Protein AF-A0A3M5BV16-F1 (afdb_monomer_lite)

Radius of gyration: 16.63 Å; chains: 1; bounding box: 24×8×50 Å

pLDDT: mean 74.66, std 15.9, range [52.09, 94.56]

Sequence (34 aa):
MAIVAQFSRSGQILMVVLMPNGGAQQDSRQKNAR

Structure (mmCIF, N/CA/C/O backbone):
data_AF-A0A3M5BV16-F1
#
_entry.id   AF-A0A3M5BV16-F1
#
loop_
_atom_site.group_PDB
_atom_site.id
_atom_site.type_symbol
_atom_site.label_atom_id
_atom_site.label_alt_id
_atom_site.label_comp_id
_atom_site.label_asym_id
_atom_site.label_entity_id
_atom_site.label_seq_id
_atom_site.pdbx_PDB_ins_code
_atom_site.Cartn_x
_atom_site.Cartn_y
_atom_site.Cartn_z
_atom_site.occupancy
_atom_site.B_iso_or_equiv
_atom_site.auth_seq_id
_atom_site.auth_comp_id
_atom_site.auth_asym_id
_atom_site.auth_atom_id
_atom_site.pdbx_PDB_model_num
ATOM 1 N N . MET A 1 1 ? 9.243 -2.729 -5.202 1.00 69.69 1 MET A N 1
ATOM 2 C CA . MET A 1 1 ? 7.903 -3.317 -5.055 1.00 69.69 1 MET A CA 1
ATOM 3 C C . MET A 1 1 ? 7.194 -2.551 -3.955 1.00 69.69 1 MET A C 1
ATOM 5 O O . MET A 1 1 ? 7.809 -2.331 -2.917 1.00 69.69 1 MET A O 1
ATOM 9 N N . ALA A 1 2 ? 5.963 -2.118 -4.188 1.00 77.00 2 ALA A N 1
ATOM 10 C CA . ALA A 1 2 ? 5.110 -1.462 -3.211 1.00 77.00 2 ALA A CA 1
ATOM 11 C C . ALA A 1 2 ? 3.886 -2.346 -2.982 1.00 77.00 2 ALA A C 1
ATOM 13 O O . ALA A 1 2 ? 3.354 -2.940 -3.919 1.00 77.00 2 ALA A O 1
ATOM 14 N N . ILE A 1 3 ? 3.459 -2.452 -1.731 1.00 83.50 3 ILE A N 1
ATOM 15 C CA . ILE A 1 3 ? 2.258 -3.196 -1.365 1.00 83.50 3 ILE A CA 1
ATOM 16 C C . ILE A 1 3 ? 1.200 -2.160 -1.020 1.00 83.50 3 ILE A C 1
ATOM 18 O O . ILE A 1 3 ? 1.398 -1.352 -0.114 1.00 83.50 3 ILE A O 1
ATOM 22 N N . VAL A 1 4 ? 0.090 -2.179 -1.751 1.00 84.19 4 VAL A N 1
ATOM 23 C CA . VAL A 1 4 ? -1.072 -1.340 -1.457 1.00 84.19 4 VAL A CA 1
ATOM 24 C C . VAL A 1 4 ? -2.166 -2.247 -0.911 1.00 84.19 4 VAL A C 1
ATOM 26 O O . VAL A 1 4 ? -2.582 -3.196 -1.577 1.00 84.19 4 VAL A O 1
ATOM 29 N N . ALA A 1 5 ? -2.614 -1.967 0.310 1.00 90.25 5 ALA A N 1
ATOM 30 C CA . ALA A 1 5 ? -3.703 -2.685 0.958 1.00 90.25 5 ALA A CA 1
ATOM 31 C C . ALA A 1 5 ? -4.942 -1.789 1.036 1.00 90.25 5 ALA A C 1
ATOM 33 O O . ALA A 1 5 ? -4.861 -0.631 1.451 1.00 90.25 5 ALA A O 1
ATOM 34 N N . GLN A 1 6 ? -6.089 -2.329 0.632 1.00 89.69 6 GLN A N 1
ATOM 35 C CA . GLN A 1 6 ? -7.387 -1.691 0.814 1.00 89.69 6 GLN A CA 1
ATOM 36 C C . GLN A 1 6 ? -8.053 -2.244 2.070 1.00 89.69 6 GLN A C 1
ATOM 38 O O . GLN A 1 6 ? -8.181 -3.461 2.236 1.00 89.69 6 GLN A O 1
ATOM 43 N N . PHE A 1 7 ? -8.500 -1.337 2.935 1.00 92.88 7 PHE A N 1
ATOM 44 C CA . PHE A 1 7 ? -9.146 -1.665 4.200 1.00 92.88 7 PHE A CA 1
ATOM 45 C C . PHE A 1 7 ? -10.616 -1.250 4.181 1.00 92.88 7 PHE A C 1
ATOM 47 O O . PHE A 1 7 ? -10.981 -0.217 3.619 1.00 92.88 7 PHE A O 1
ATOM 54 N N . SER A 1 8 ? -11.463 -2.047 4.823 1.00 91.31 8 SER A N 1
ATOM 55 C CA . SER A 1 8 ? -12.845 -1.683 5.109 1.00 91.31 8 SER A CA 1
ATOM 56 C C . SER A 1 8 ? -12.912 -0.628 6.218 1.00 91.31 8 SER A C 1
ATOM 58 O O . SER A 1 8 ? -11.952 -0.403 6.958 1.00 91.31 8 SER A O 1
ATOM 60 N N . ARG A 1 9 ? -14.095 -0.035 6.420 1.00 90.62 9 ARG A N 1
ATOM 61 C CA . ARG A 1 9 ? -14.334 0.894 7.537 1.00 90.62 9 ARG A CA 1
ATOM 62 C C . ARG A 1 9 ? -14.121 0.250 8.917 1.00 90.62 9 ARG A C 1
ATOM 64 O O . ARG A 1 9 ? -13.854 0.964 9.874 1.00 90.62 9 ARG A O 1
ATOM 71 N N . SER A 1 10 ? -14.221 -1.078 9.022 1.00 94.56 10 SER A N 1
ATOM 72 C CA . SER A 1 10 ? -13.959 -1.828 10.258 1.00 94.56 10 SER A CA 1
ATOM 73 C C . SER A 1 10 ? -12.488 -2.239 10.418 1.00 94.56 10 SER A C 1
ATOM 75 O O . SER A 1 10 ? -12.179 -3.001 11.328 1.00 94.56 10 SER A O 1
ATOM 77 N N . GLY A 1 11 ? -11.597 -1.817 9.512 1.00 89.81 11 GLY A N 1
ATOM 78 C CA . GLY A 1 11 ? -10.176 -2.178 9.530 1.00 89.81 11 GLY A CA 1
ATOM 79 C C . GLY A 1 11 ? -9.855 -3.569 8.973 1.00 89.81 11 GLY A C 1
ATOM 80 O O . GLY A 1 11 ? -8.714 -4.008 9.075 1.00 89.81 11 GLY A O 1
ATOM 81 N N . GLN A 1 12 ? -10.824 -4.269 8.371 1.00 92.44 12 GLN A N 1
ATOM 82 C CA . GLN A 1 12 ? -10.558 -5.560 7.726 1.00 92.44 12 GLN A CA 1
ATOM 83 C C . GLN A 1 12 ? -9.904 -5.352 6.360 1.00 92.44 12 GLN A C 1
ATOM 85 O O . GLN A 1 12 ? -10.314 -4.472 5.604 1.00 92.44 12 GLN A O 1
ATOM 90 N N . ILE A 1 13 ? -8.911 -6.175 6.027 1.00 91.00 13 ILE A N 1
ATOM 91 C CA . ILE A 1 13 ? -8.261 -6.144 4.713 1.00 91.00 13 ILE A CA 1
ATOM 92 C C . ILE A 1 13 ? -9.217 -6.752 3.688 1.00 91.00 13 ILE A C 1
ATOM 94 O O . ILE A 1 13 ? -9.636 -7.898 3.834 1.00 91.00 13 ILE A O 1
ATOM 98 N N . LEU A 1 14 ? -9.548 -5.988 2.650 1.00 89.94 14 LEU A N 1
ATOM 99 C CA . LEU A 1 14 ? -10.399 -6.449 1.552 1.00 89.94 14 LEU A CA 1
ATOM 100 C C . LEU A 1 14 ? -9.568 -6.959 0.375 1.00 89.94 14 LEU A C 1
ATOM 102 O O . LEU A 1 14 ? -9.921 -7.955 -0.249 1.00 89.94 14 LEU A O 1
ATOM 106 N N . MET A 1 15 ? -8.469 -6.269 0.063 1.00 89.62 15 MET A N 1
ATOM 107 C CA . MET A 1 15 ? -7.645 -6.568 -1.105 1.00 89.62 15 MET A CA 1
ATOM 108 C C . MET A 1 15 ? -6.205 -6.110 -0.887 1.00 89.62 15 MET A C 1
ATOM 110 O O . MET A 1 15 ? -5.964 -5.033 -0.339 1.00 89.62 15 MET A O 1
ATOM 114 N N . VAL A 1 16 ? -5.250 -6.912 -1.360 1.00 88.94 16 VAL A N 1
ATOM 115 C CA . VAL A 1 16 ? -3.821 -6.584 -1.363 1.00 88.94 16 VAL A CA 1
ATOM 116 C C . VAL A 1 16 ? -3.306 -6.673 -2.792 1.00 88.94 16 VAL A C 1
ATOM 118 O O . VAL A 1 16 ? -3.463 -7.703 -3.446 1.00 88.94 16 VAL A O 1
ATOM 121 N N . VAL A 1 17 ? -2.690 -5.597 -3.276 1.00 87.19 17 VAL A N 1
ATOM 122 C CA . VAL A 1 17 ? -2.101 -5.529 -4.618 1.00 87.19 17 VAL A CA 1
ATOM 123 C C . VAL A 1 17 ? -0.602 -5.294 -4.492 1.00 87.19 17 VAL A C 1
ATOM 125 O O . VAL A 1 17 ? -0.162 -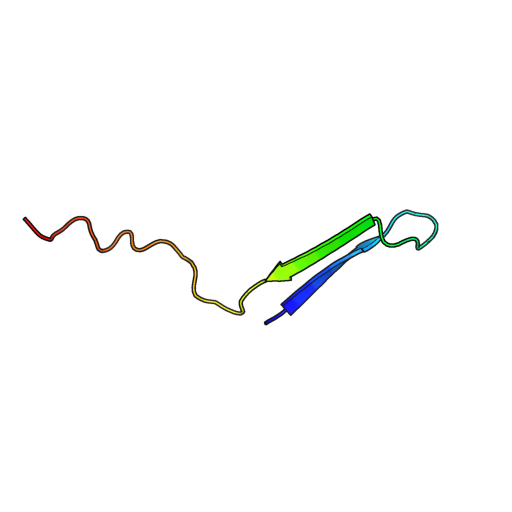4.354 -3.827 1.00 87.19 17 VAL A O 1
ATOM 128 N N . LEU A 1 18 ? 0.184 -6.145 -5.155 1.00 88.00 18 LEU A N 1
ATOM 129 C CA . LEU A 1 18 ? 1.614 -5.9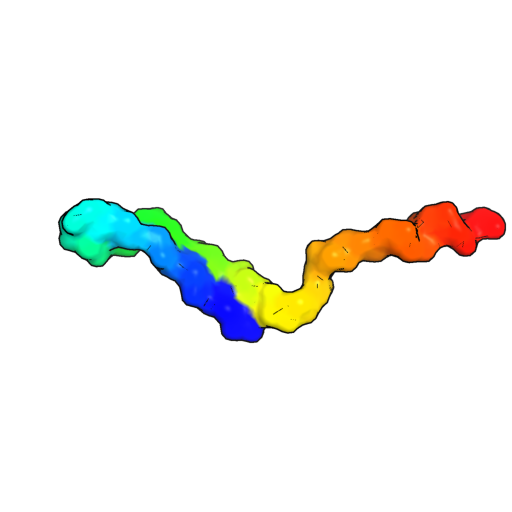26 -5.335 1.00 88.00 18 LEU A CA 1
ATOM 130 C C . LEU A 1 18 ? 1.827 -5.067 -6.580 1.00 88.00 18 LEU A C 1
ATOM 132 O O . LEU A 1 18 ? 1.517 -5.485 -7.694 1.00 88.00 18 LEU A O 1
ATOM 136 N N . MET A 1 19 ? 2.378 -3.874 -6.388 1.00 80.19 19 MET A N 1
ATOM 137 C CA . MET A 1 19 ? 2.777 -2.988 -7.472 1.00 80.19 19 MET A CA 1
ATOM 138 C C . MET A 1 19 ? 4.297 -3.050 -7.674 1.00 80.19 19 MET A C 1
ATOM 140 O O . MET A 1 19 ? 5.062 -2.859 -6.721 1.00 80.19 19 MET A O 1
ATOM 144 N N . PRO A 1 20 ? 4.786 -3.285 -8.901 1.00 77.31 20 PRO A N 1
ATOM 145 C CA . PRO A 1 20 ? 6.191 -3.067 -9.204 1.00 77.31 20 PRO A CA 1
ATOM 146 C C . PRO A 1 20 ? 6.533 -1.576 -9.108 1.00 77.31 20 PRO A C 1
ATOM 148 O O . PRO A 1 20 ? 5.771 -0.723 -9.558 1.00 77.31 20 PRO A O 1
ATOM 151 N N . ASN A 1 21 ? 7.685 -1.249 -8.510 1.00 74.12 21 ASN A N 1
ATOM 152 C CA . ASN A 1 21 ? 8.153 0.139 -8.409 1.00 74.12 21 ASN A CA 1
ATOM 153 C C . ASN A 1 21 ? 8.721 0.553 -9.768 1.00 74.12 21 ASN A C 1
ATOM 155 O O . ASN A 1 21 ? 9.928 0.473 -9.953 1.00 74.12 21 ASN A O 1
ATOM 159 N N . GLY A 1 22 ? 7.848 0.938 -10.702 1.00 67.38 22 GLY A N 1
ATOM 160 C CA . GLY A 1 22 ? 8.222 1.385 -12.046 1.00 67.38 22 GLY A CA 1
ATOM 161 C C . GLY A 1 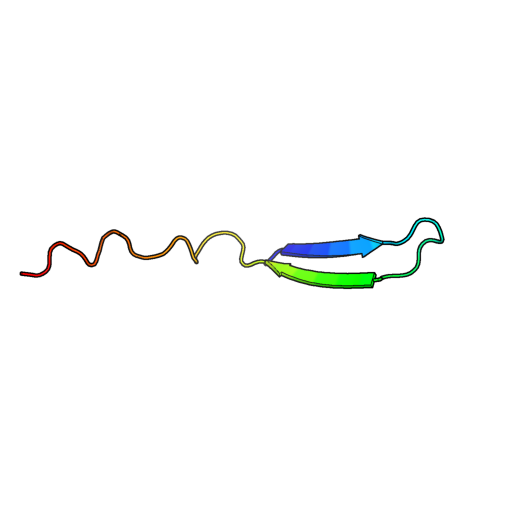22 ? 8.781 0.260 -12.923 1.00 67.38 22 GLY A C 1
ATOM 162 O O . GLY A 1 22 ? 9.863 -0.258 -12.675 1.00 67.38 22 GLY A O 1
ATOM 163 N N . GLY A 1 23 ? 8.048 -0.115 -13.976 1.00 58.44 23 GLY A N 1
ATOM 164 C CA . GLY A 1 23 ? 8.551 -1.096 -14.949 1.00 58.44 23 GLY A CA 1
ATOM 165 C C . GLY A 1 23 ? 7.518 -1.886 -15.751 1.00 58.44 23 GLY A C 1
ATOM 166 O O . GLY A 1 23 ? 7.885 -2.873 -16.369 1.00 58.44 23 GLY A O 1
ATOM 167 N N . ALA A 1 24 ? 6.244 -1.491 -15.756 1.00 60.62 24 ALA A N 1
ATOM 168 C CA . ALA A 1 24 ? 5.252 -2.034 -16.690 1.00 60.62 24 ALA A CA 1
ATOM 169 C C . ALA A 1 24 ? 4.441 -0.905 -17.344 1.00 60.62 24 ALA A C 1
ATOM 171 O O . ALA A 1 24 ? 3.233 -1.008 -17.539 1.00 60.62 24 ALA A O 1
ATOM 172 N N . GLN A 1 25 ? 5.105 0.210 -17.665 1.00 54.22 25 GLN A N 1
ATOM 173 C CA . GLN A 1 25 ? 4.593 1.087 -18.708 1.00 54.22 25 GLN A CA 1
ATOM 174 C C . GLN A 1 25 ? 4.866 0.351 -20.015 1.00 54.22 25 GLN A C 1
ATOM 176 O O . GLN A 1 25 ? 6.018 0.242 -20.423 1.00 54.22 25 GLN A O 1
ATOM 181 N N . GLN A 1 26 ? 3.803 -0.229 -20.575 1.00 52.66 26 GLN A N 1
ATOM 182 C CA . GLN A 1 26 ? 3.805 -0.957 -21.838 1.00 52.66 26 GLN A CA 1
ATOM 183 C C . GLN A 1 26 ? 4.752 -0.307 -22.847 1.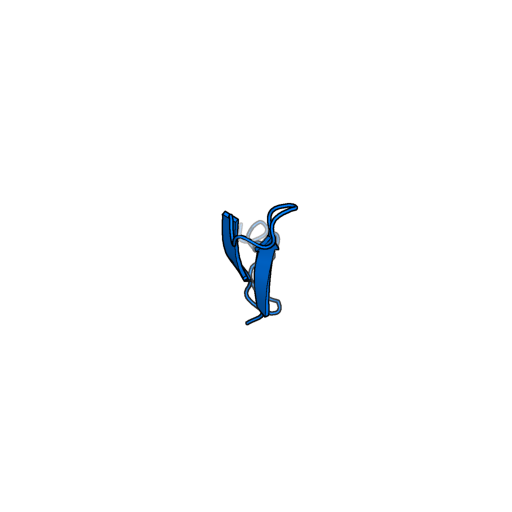00 52.66 26 GLN A C 1
ATOM 185 O O . GLN A 1 26 ? 4.722 0.912 -23.048 1.00 52.66 26 GLN A O 1
ATOM 190 N N . ASP A 1 27 ? 5.557 -1.150 -23.483 1.00 53.03 27 ASP A N 1
ATOM 191 C CA . ASP A 1 27 ? 6.384 -0.8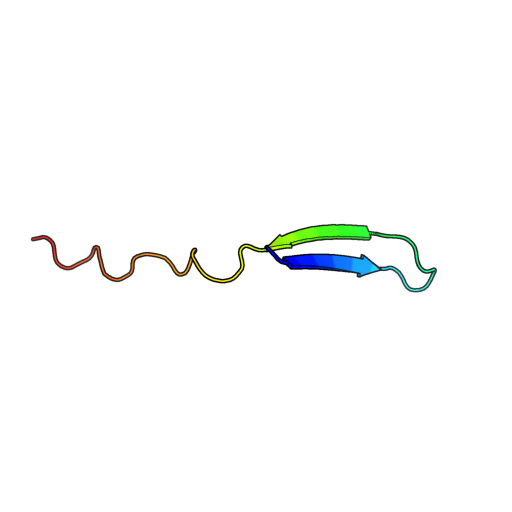74 -24.647 1.00 53.03 27 ASP A CA 1
ATOM 192 C C . ASP A 1 27 ? 5.581 -0.265 -25.813 1.00 53.03 27 ASP A C 1
ATOM 194 O O . ASP A 1 27 ? 5.422 -0.859 -26.874 1.00 53.03 27 ASP A O 1
ATOM 198 N N . SER A 1 28 ? 5.145 0.990 -25.707 1.00 52.09 28 SER A N 1
ATOM 199 C CA . SER A 1 28 ? 4.684 1.771 -26.866 1.00 52.09 28 SER A CA 1
ATOM 200 C C . SER A 1 28 ? 5.850 2.174 -27.783 1.00 52.09 28 SER A C 1
ATOM 202 O O . SER A 1 28 ? 5.661 2.929 -28.734 1.00 52.09 28 SER A O 1
ATOM 204 N N . ARG A 1 29 ? 7.071 1.681 -27.516 1.00 53.56 29 ARG A N 1
ATOM 205 C CA . ARG A 1 29 ? 8.228 1.776 -28.418 1.00 53.56 29 ARG A CA 1
ATOM 206 C C . ARG A 1 29 ? 8.398 0.556 -29.326 1.00 53.56 29 ARG A C 1
ATOM 208 O O . ARG A 1 29 ? 9.201 0.628 -30.250 1.00 53.56 29 ARG A O 1
ATOM 215 N N . GLN A 1 30 ? 7.597 -0.502 -29.178 1.00 55.38 30 GLN A N 1
ATOM 216 C CA . GLN A 1 30 ? 7.564 -1.619 -30.132 1.00 55.38 30 GLN A CA 1
ATOM 217 C C . GLN A 1 30 ? 6.518 -1.391 -31.242 1.00 55.38 30 GLN A C 1
ATOM 219 O O . GLN A 1 30 ? 5.757 -2.278 -31.608 1.00 55.38 30 GLN A O 1
ATOM 224 N N . LYS A 1 31 ? 6.438 -0.173 -31.788 1.00 53.00 31 LYS A N 1
ATOM 225 C CA . LYS A 1 31 ? 5.627 0.125 -32.985 1.00 53.00 31 LYS A CA 1
ATOM 226 C C .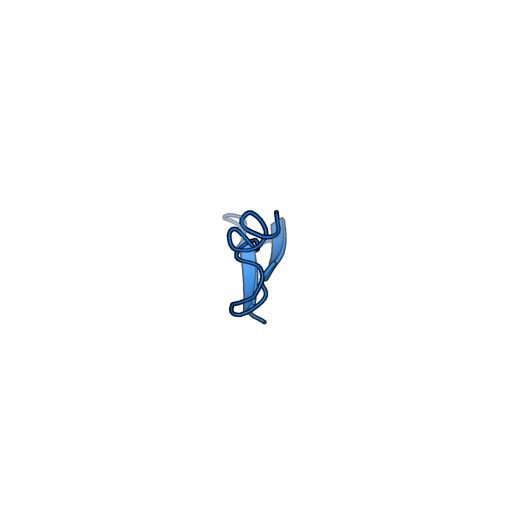 LYS A 1 31 ? 6.436 0.797 -34.099 1.00 53.00 31 LYS A C 1
ATOM 228 O O . LYS A 1 31 ? 5.848 1.377 -34.996 1.00 53.00 31 LYS A O 1
ATOM 233 N N . ASN A 1 32 ? 7.768 0.712 -34.047 1.00 55.84 32 ASN A N 1
ATOM 234 C CA . ASN A 1 32 ? 8.668 1.174 -35.112 1.00 55.84 32 ASN A CA 1
ATOM 235 C C . ASN A 1 32 ? 9.771 0.142 -35.415 1.00 55.84 32 ASN A C 1
ATOM 237 O O . ASN A 1 32 ? 10.922 0.493 -35.639 1.00 55.84 32 ASN A O 1
ATOM 241 N N . ALA A 1 33 ? 9.417 -1.144 -35.411 1.00 57.91 33 ALA A N 1
ATOM 242 C CA . ALA A 1 33 ? 10.180 -2.171 -36.115 1.00 57.91 33 ALA A CA 1
ATOM 243 C C . ALA A 1 33 ? 9.337 -2.618 -37.316 1.00 57.91 33 ALA A C 1
ATOM 245 O O . ALA A 1 33 ? 8.625 -3.621 -37.267 1.00 57.91 33 ALA A O 1
ATOM 246 N N . ARG A 1 34 ? 9.326 -1.775 -38.347 1.00 52.12 34 ARG A N 1
ATOM 247 C CA . ARG A 1 34 ? 9.002 -2.151 -39.720 1.00 52.12 34 ARG A CA 1
ATOM 248 C C . ARG A 1 34 ? 10.188 -1.754 -40.573 1.00 52.12 34 ARG A C 1
ATOM 250 O O . ARG A 1 34 ? 10.669 -0.621 -40.356 1.00 52.12 34 ARG A O 1
#

Organism: Pseudomonas savastanoi (NCBI:txid29438)

Foldseek 3Di:
DDWDFDADPVRHTDDIDDDDPDDPPPPPVVPPPD

Secondary structure (DSSP, 8-state):
-EEEEEE-TTS-EEEEEEEPSS--S--TTTT---